Protein AF-A0A822IGZ0-F1 (afdb_monomer_lite)

Radius of gyration: 12.82 Å; chains: 1; bounding box: 20×22×36 Å

InterPro domains:
  IPR001844 Chaperonin Cpn60/GroEL [PTHR45633] (1-38)
  IPR027409 GroEL-like apical domain superfamily [G3DSA:3.50.7.10] (1-39)
  IPR027409 GroEL-like apical domain superfamily [SSF52029] (1-38)

pLDDT: mean 87.5, std 8.9, range [54.0, 95.38]

Organism: NCBI:txid1359185

Foldseek 3Di:
DPPPDDDDDDDQPDDDPVSVVSVVVVCVVVVHDDDDPPD

Secondary structure (DSSP, 8-state):
--SS------PPSSSTHHHHHHHHHHHHHHT-----S--

Structure (mmCIF, N/CA/C/O backbone):
data_AF-A0A822IGZ0-F1
#
_entry.id   AF-A0A822IGZ0-F1
#
loop_
_atom_site.group_PDB
_atom_site.id
_atom_site.type_symbol
_atom_site.label_atom_id
_atom_site.label_alt_id
_atom_site.label_comp_id
_atom_site.label_asym_id
_atom_site.label_entity_id
_atom_site.label_seq_id
_atom_site.pdbx_PDB_ins_code
_atom_site.Cartn_x
_atom_site.Cartn_y
_atom_site.Cartn_z
_atom_site.occupancy
_atom_site.B_iso_or_equiv
_atom_site.auth_seq_id
_atom_site.auth_comp_id
_atom_site.auth_asym_id
_atom_site.auth_atom_id
_atom_site.pdbx_PDB_model_num
ATOM 1 N N . LEU A 1 1 ? 4.408 -14.515 -19.264 1.00 65.12 1 LEU A N 1
ATOM 2 C CA . LEU A 1 1 ? 3.625 -13.256 -19.212 1.00 65.12 1 LEU A CA 1
ATOM 3 C C . LEU A 1 1 ? 3.180 -12.911 -20.627 1.00 65.12 1 LEU A C 1
ATOM 5 O O . LEU A 1 1 ? 4.037 -12.636 -21.451 1.00 65.12 1 LEU A O 1
ATOM 9 N N . LYS A 1 2 ? 1.880 -12.972 -20.942 1.00 74.38 2 LYS A N 1
ATOM 10 C CA . LYS A 1 2 ? 1.363 -12.749 -22.312 1.00 74.38 2 LYS A CA 1
ATOM 11 C C . LYS A 1 2 ? 1.343 -11.265 -22.751 1.00 74.38 2 LYS A C 1
ATOM 13 O O . LYS A 1 2 ? 0.687 -10.932 -23.724 1.00 74.38 2 LYS A O 1
ATOM 18 N N . GLY A 1 3 ? 2.028 -10.365 -22.035 1.00 79.94 3 GLY A N 1
ATOM 19 C CA . GLY A 1 3 ? 2.123 -8.932 -22.369 1.00 79.94 3 GLY A CA 1
ATOM 20 C C . GLY A 1 3 ? 0.822 -8.128 -22.248 1.00 79.94 3 GLY A C 1
ATOM 21 O O . GLY A 1 3 ? 0.841 -6.921 -22.447 1.00 79.94 3 GLY A O 1
ATOM 22 N N . SER A 1 4 ? -0.296 -8.770 -21.903 1.00 85.62 4 SER A N 1
ATOM 23 C CA . SER A 1 4 ? -1.628 -8.161 -21.951 1.00 85.62 4 SER A CA 1
ATOM 24 C C . SER A 1 4 ? -1.902 -7.158 -20.827 1.00 85.62 4 SER A C 1
ATOM 26 O O . SER A 1 4 ? -2.755 -6.296 -20.994 1.00 85.62 4 SER A O 1
ATOM 28 N N . ILE A 1 5 ? -1.213 -7.259 -19.682 1.00 88.69 5 ILE A N 1
ATOM 29 C CA . ILE A 1 5 ? -1.435 -6.390 -18.516 1.00 88.69 5 ILE A CA 1
ATOM 30 C C . ILE A 1 5 ? -0.088 -6.076 -17.853 1.00 88.69 5 ILE A C 1
ATOM 32 O O . ILE A 1 5 ? 0.668 -6.991 -17.517 1.00 88.69 5 ILE A O 1
ATOM 36 N N . LYS A 1 6 ? 0.209 -4.784 -17.649 1.00 88.12 6 LYS A N 1
ATOM 37 C CA . LYS A 1 6 ? 1.311 -4.324 -16.788 1.00 88.12 6 LYS A CA 1
ATOM 38 C C . LYS A 1 6 ? 0.804 -4.243 -15.350 1.00 88.12 6 LYS A C 1
ATOM 40 O O . LYS A 1 6 ? 0.128 -3.288 -14.993 1.00 88.12 6 LYS A O 1
ATOM 45 N N . VAL A 1 7 ? 1.117 -5.255 -14.549 1.00 90.19 7 VAL A N 1
ATOM 46 C CA . VAL A 1 7 ? 0.678 -5.365 -13.152 1.00 90.19 7 VAL A CA 1
ATOM 47 C C . VAL A 1 7 ? 1.856 -5.718 -12.247 1.00 90.19 7 VAL A C 1
ATOM 49 O O . VAL A 1 7 ? 2.773 -6.428 -12.663 1.00 90.19 7 VAL A O 1
ATOM 52 N N . VAL A 1 8 ? 1.816 -5.228 -11.009 1.00 90.75 8 VAL A N 1
ATOM 53 C CA . VAL A 1 8 ? 2.732 -5.593 -9.924 1.00 90.75 8 VAL A CA 1
ATOM 54 C C . VAL A 1 8 ? 1.915 -5.886 -8.668 1.00 90.75 8 VAL A C 1
ATOM 56 O O . VAL A 1 8 ? 0.910 -5.228 -8.416 1.00 90.75 8 VAL A O 1
ATOM 59 N N . ALA A 1 9 ? 2.337 -6.886 -7.898 1.00 92.50 9 ALA A N 1
ATOM 60 C CA . ALA A 1 9 ? 1.735 -7.235 -6.618 1.00 92.50 9 ALA A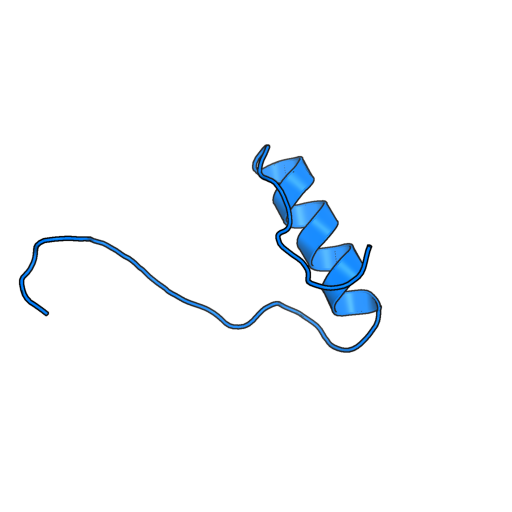 CA 1
ATOM 61 C C . ALA A 1 9 ? 2.811 -7.206 -5.532 1.00 92.50 9 ALA A C 1
ATOM 63 O O . ALA A 1 9 ? 3.899 -7.759 -5.708 1.00 92.50 9 ALA A O 1
ATOM 64 N N . VAL A 1 10 ? 2.496 -6.564 -4.410 1.00 93.31 10 VAL A N 1
ATOM 65 C CA . VAL A 1 10 ? 3.361 -6.476 -3.229 1.00 93.31 10 VAL A CA 1
ATOM 66 C C . VAL A 1 10 ? 2.573 -6.898 -1.995 1.00 93.31 10 VAL A C 1
ATOM 68 O O . VAL A 1 10 ? 1.345 -6.840 -1.979 1.00 93.31 10 VAL A O 1
ATOM 71 N N . LYS A 1 11 ? 3.271 -7.356 -0.952 1.00 92.19 11 LYS A N 1
ATOM 72 C CA . LYS A 1 11 ? 2.619 -7.658 0.327 1.00 92.19 11 LYS A CA 1
ATOM 73 C C . LYS A 1 11 ? 2.160 -6.359 0.984 1.00 92.19 11 LYS A C 1
ATOM 75 O O . LYS A 1 11 ? 2.871 -5.360 0.921 1.00 92.19 11 LYS A O 1
ATOM 80 N N . ALA A 1 12 ? 1.011 -6.413 1.655 1.00 89.38 12 ALA A N 1
ATOM 81 C CA . ALA A 1 12 ? 0.550 -5.310 2.485 1.00 89.38 12 ALA A CA 1
ATOM 82 C C . ALA A 1 12 ? 1.612 -4.964 3.549 1.00 89.38 12 ALA A C 1
ATOM 84 O O . ALA A 1 12 ? 2.187 -5.886 4.144 1.00 89.38 12 ALA A O 1
ATOM 85 N N . PRO A 1 13 ? 1.889 -3.671 3.778 1.00 89.50 13 PRO A N 1
ATOM 86 C CA . PRO A 1 13 ? 2.849 -3.243 4.782 1.00 89.50 13 PRO A CA 1
ATOM 87 C C . PRO A 1 13 ? 2.303 -3.505 6.192 1.00 89.50 13 PRO A C 1
ATOM 89 O O . PRO A 1 13 ? 1.108 -3.395 6.448 1.00 89.50 13 PRO A O 1
ATOM 92 N N . GLY A 1 14 ? 3.189 -3.874 7.117 1.00 89.25 14 GLY A N 1
ATOM 93 C CA . GLY A 1 14 ? 2.814 -4.145 8.505 1.00 89.25 14 GLY A CA 1
ATOM 94 C C . GLY A 1 14 ? 2.128 -5.500 8.749 1.00 89.25 14 GLY A C 1
ATOM 95 O O . GLY A 1 14 ? 1.982 -6.353 7.871 1.00 89.25 14 GLY A O 1
ATOM 96 N N . PHE A 1 15 ? 1.735 -5.716 10.007 1.00 88.06 15 PHE A N 1
ATOM 97 C CA . PHE A 1 15 ? 1.129 -6.952 10.516 1.00 88.06 15 PHE A CA 1
ATOM 98 C C . PHE A 1 15 ? 0.037 -6.619 11.539 1.00 88.06 15 PHE A C 1
ATOM 100 O O . PHE A 1 15 ? 0.113 -5.573 12.181 1.00 88.06 15 PHE A O 1
ATOM 107 N N . GLY A 1 16 ? -0.937 -7.522 11.712 1.00 87.12 16 GLY A N 1
ATOM 108 C CA . GLY A 1 16 ? -2.045 -7.342 12.660 1.00 87.12 16 GLY A CA 1
ATOM 109 C C . GLY A 1 16 ? -2.880 -6.100 12.347 1.00 87.12 16 GLY A C 1
ATOM 110 O O . GLY A 1 16 ? -3.102 -5.795 11.175 1.00 87.12 16 GLY A O 1
ATOM 111 N N . ASP A 1 17 ? -3.282 -5.370 13.384 1.00 86.56 17 ASP A N 1
ATOM 112 C CA . ASP A 1 17 ? -4.121 -4.168 13.265 1.00 86.56 17 ASP A CA 1
ATOM 113 C C . ASP A 1 17 ? -3.426 -3.043 12.490 1.00 86.56 17 ASP A C 1
ATOM 115 O O . ASP A 1 17 ? -4.035 -2.415 11.629 1.00 86.56 17 ASP A O 1
ATOM 119 N N . ARG A 1 18 ? -2.100 -2.912 12.643 1.00 87.38 18 ARG A N 1
ATOM 120 C CA . ARG A 1 18 ? -1.303 -1.936 11.878 1.00 87.38 18 ARG A CA 1
ATOM 121 C C . ARG A 1 18 ? -1.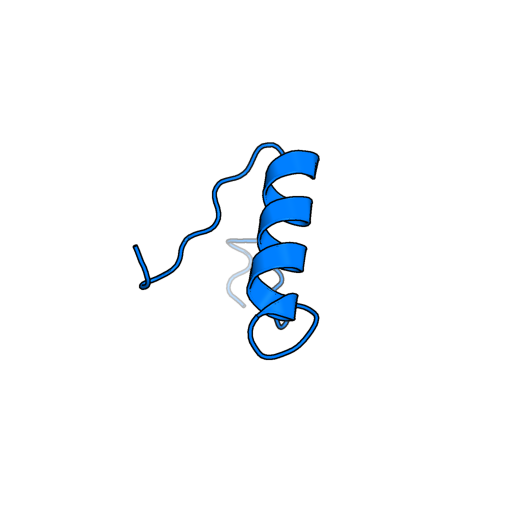362 -2.158 10.371 1.00 87.38 18 ARG A C 1
ATOM 123 O O . ARG A 1 18 ? -1.135 -1.230 9.609 1.00 87.38 18 ARG A O 1
ATOM 130 N N . LYS A 1 19 ? -1.633 -3.386 9.913 1.00 88.88 19 LYS A N 1
ATOM 131 C CA . LYS A 1 19 ? -1.815 -3.642 8.478 1.00 88.88 19 LYS A CA 1
ATOM 132 C C . LYS A 1 19 ? -3.076 -2.952 7.959 1.00 88.88 19 LYS A C 1
ATOM 134 O O . LYS A 1 19 ? -3.057 -2.450 6.843 1.00 88.88 19 LYS A O 1
ATOM 139 N N . LYS A 1 20 ? -4.158 -2.959 8.742 1.00 86.62 20 LYS A N 1
ATOM 140 C CA . LYS A 1 20 ? -5.435 -2.354 8.349 1.00 86.62 20 LYS A CA 1
ATOM 141 C C . LYS A 1 20 ? -5.311 -0.840 8.297 1.00 86.62 20 LYS A C 1
ATOM 143 O O . LYS A 1 20 ? -5.576 -0.274 7.249 1.00 86.62 20 LYS A O 1
ATOM 148 N N . GLU A 1 21 ? -4.772 -0.243 9.357 1.00 91.69 21 GLU A N 1
ATOM 149 C CA . GLU A 1 21 ? -4.518 1.202 9.438 1.00 91.69 21 GLU A CA 1
ATOM 150 C C . GLU A 1 21 ? -3.662 1.685 8.256 1.00 91.69 21 GLU A C 1
ATOM 152 O O . GLU A 1 21 ? -4.039 2.600 7.533 1.00 91.69 21 GLU A O 1
ATOM 157 N N . MET A 1 22 ? -2.549 0.996 7.967 1.00 91.94 22 MET A N 1
ATOM 158 C CA . MET A 1 22 ? -1.687 1.376 6.843 1.00 91.94 22 MET A CA 1
ATOM 159 C C . MET A 1 22 ? -2.356 1.192 5.473 1.00 91.94 22 MET A C 1
ATOM 161 O O . MET A 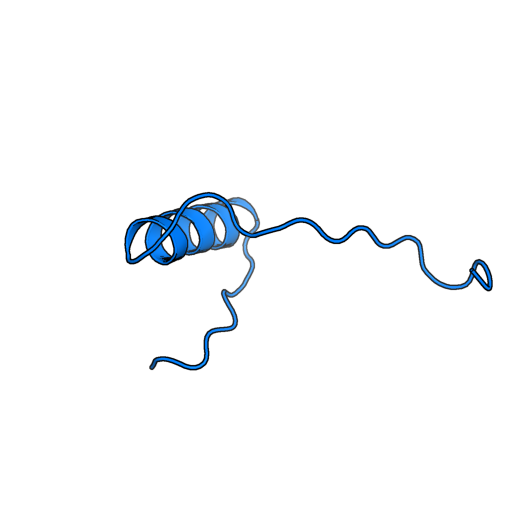1 22 ? -2.052 1.934 4.541 1.00 91.94 22 MET A O 1
ATOM 165 N N . LEU A 1 23 ? -3.222 0.186 5.308 1.00 92.44 23 LEU A N 1
ATOM 166 C CA . LEU A 1 23 ? -3.972 0.001 4.063 1.00 92.44 23 LEU A CA 1
ATOM 167 C C . LEU A 1 23 ? -5.063 1.063 3.900 1.00 92.44 23 LEU A C 1
ATOM 169 O O . LEU A 1 23 ? -5.262 1.531 2.780 1.00 92.44 23 LEU A O 1
ATOM 173 N N . GLU A 1 24 ? -5.719 1.467 4.987 1.00 92.50 24 GLU A N 1
ATOM 174 C CA . GLU A 1 24 ? -6.682 2.573 5.003 1.00 92.50 24 GLU A CA 1
ATOM 175 C C . GLU A 1 24 ? -6.011 3.894 4.622 1.00 92.50 24 GLU A C 1
ATOM 177 O O . GLU A 1 24 ? -6.510 4.596 3.745 1.00 92.50 24 GLU A O 1
ATOM 182 N N . ASP A 1 25 ? -4.831 4.186 5.169 1.00 94.62 25 ASP A N 1
ATOM 183 C CA . ASP A 1 25 ? -4.064 5.381 4.803 1.00 94.62 25 ASP A CA 1
ATOM 184 C C . ASP A 1 25 ? -3.712 5.406 3.306 1.00 94.62 25 ASP A C 1
ATOM 186 O O . ASP A 1 25 ? -3.841 6.434 2.634 1.00 94.62 25 ASP A O 1
ATOM 190 N N . ILE A 1 26 ? -3.289 4.262 2.754 1.00 93.62 26 ILE A N 1
ATOM 191 C CA . ILE A 1 26 ? -2.981 4.131 1.321 1.00 93.62 26 ILE A CA 1
ATOM 192 C C . ILE A 1 26 ? -4.243 4.335 0.480 1.00 93.62 26 ILE A C 1
ATOM 194 O O . ILE A 1 26 ? -4.189 5.005 -0.556 1.00 93.62 26 ILE A O 1
ATOM 198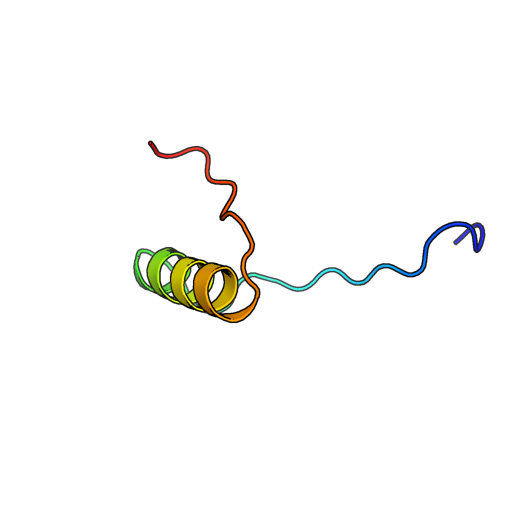 N N . ALA A 1 27 ? -5.372 3.777 0.908 1.00 93.94 27 ALA A N 1
ATOM 199 C CA . ALA A 1 27 ? -6.650 3.947 0.234 1.00 93.94 27 ALA A CA 1
ATOM 200 C C . ALA A 1 27 ? -7.096 5.414 0.239 1.00 93.94 27 ALA A C 1
ATOM 202 O O . ALA A 1 27 ? -7.420 5.941 -0.822 1.00 93.94 27 ALA A O 1
ATOM 203 N N . ILE A 1 28 ? -6.990 6.114 1.371 1.00 94.50 28 ILE A N 1
ATOM 204 C CA . ILE A 1 28 ? -7.299 7.548 1.465 1.00 94.50 28 ILE A CA 1
ATOM 205 C C . ILE A 1 28 ? -6.388 8.361 0.534 1.00 94.50 28 ILE A C 1
ATOM 207 O O . ILE A 1 28 ? -6.873 9.189 -0.238 1.00 94.50 28 ILE A O 1
ATOM 211 N N . LEU A 1 29 ? -5.075 8.105 0.549 1.00 95.38 29 LEU A N 1
ATOM 212 C CA . LEU A 1 29 ? -4.105 8.844 -0.269 1.00 95.38 29 LEU A CA 1
ATOM 213 C C . LEU A 1 29 ? -4.312 8.635 -1.777 1.00 95.38 29 LEU A C 1
ATOM 215 O O . LEU A 1 29 ? -4.074 9.543 -2.574 1.00 95.38 29 LEU A O 1
ATOM 219 N N . THR A 1 30 ? -4.727 7.433 -2.172 1.00 95.25 30 THR A N 1
ATOM 220 C CA . THR A 1 30 ? -4.938 7.063 -3.581 1.00 95.25 30 THR A CA 1
ATOM 221 C C . THR A 1 30 ? -6.388 7.204 -4.036 1.00 95.25 30 THR A C 1
ATOM 223 O O . THR A 1 30 ? -6.677 6.970 -5.210 1.00 95.25 30 THR A O 1
ATOM 226 N N . ASN A 1 31 ? -7.283 7.620 -3.135 1.00 94.62 31 ASN A N 1
ATOM 227 C CA . ASN A 1 31 ? -8.731 7.639 -3.332 1.00 94.62 31 ASN A CA 1
ATOM 228 C C . ASN A 1 31 ? -9.291 6.265 -3.769 1.00 94.62 31 ASN A C 1
ATOM 230 O O . ASN A 1 31 ? -10.176 6.174 -4.620 1.00 94.62 31 ASN A O 1
ATOM 234 N N . GLY A 1 32 ? -8.699 5.196 -3.231 1.00 92.06 32 GLY A N 1
ATOM 235 C CA . GLY A 1 32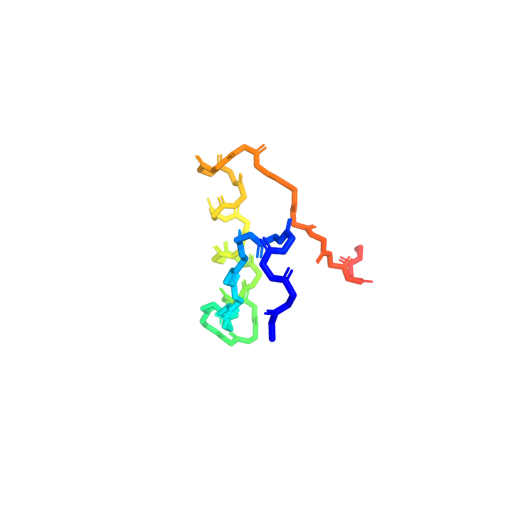 ? -9.099 3.806 -3.424 1.00 92.06 32 GLY A CA 1
ATOM 236 C C . GLY A 1 32 ? -9.951 3.279 -2.269 1.00 92.06 32 GLY A C 1
ATOM 237 O O . GLY A 1 32 ? -10.140 3.949 -1.258 1.00 92.06 32 GLY A O 1
ATOM 238 N N . GLU A 1 33 ? -10.444 2.051 -2.409 1.00 91.81 33 GLU A N 1
ATOM 239 C CA . GLU A 1 33 ? -11.219 1.349 -1.382 1.00 91.81 33 GLU A CA 1
ATOM 240 C C . GLU A 1 33 ? -10.445 0.113 -0.905 1.00 91.81 33 GLU A C 1
ATOM 242 O O . GLU A 1 33 ? -9.957 -0.680 -1.718 1.00 91.81 33 GLU A O 1
ATOM 24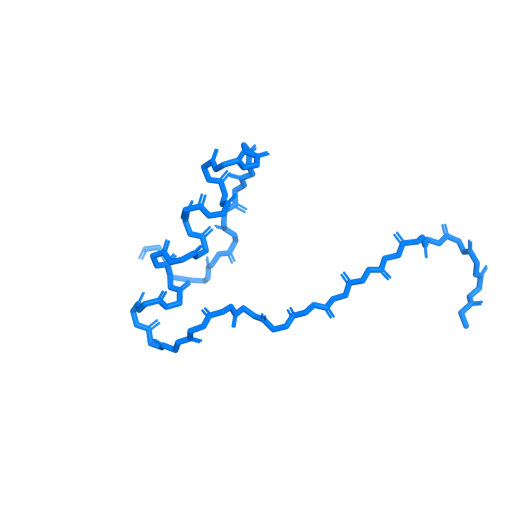7 N N . VAL A 1 34 ? -10.307 -0.055 0.415 1.00 91.25 34 VAL A N 1
ATOM 248 C CA . VAL A 1 34 ? -9.682 -1.256 0.984 1.00 91.25 34 VAL A CA 1
ATOM 249 C C . VAL A 1 34 ? -10.681 -2.407 0.929 1.00 91.25 34 VAL A C 1
ATOM 251 O O . VAL A 1 34 ? -11.672 -2.417 1.649 1.00 91.25 34 VAL A O 1
ATOM 254 N N . ILE A 1 35 ? -10.386 -3.421 0.117 1.00 90.00 35 ILE A N 1
ATOM 255 C CA . ILE A 1 35 ? -11.164 -4.664 0.085 1.00 90.00 35 ILE A CA 1
ATOM 256 C C . ILE A 1 35 ? -10.673 -5.578 1.222 1.00 90.00 35 ILE A C 1
ATOM 258 O O . ILE A 1 35 ? -9.550 -6.088 1.178 1.00 90.00 35 ILE A O 1
ATOM 262 N N . THR A 1 36 ? -11.507 -5.795 2.238 1.00 85.12 36 THR A N 1
ATOM 263 C CA . THR A 1 36 ? -11.238 -6.662 3.402 1.00 85.12 36 THR A CA 1
ATOM 264 C C . THR A 1 36 ? -12.455 -7.539 3.700 1.00 85.12 36 THR A C 1
ATOM 266 O O . THR A 1 36 ? -13.588 -7.116 3.512 1.00 85.12 36 THR A O 1
ATOM 269 N N . GLU A 1 37 ? -12.229 -8.772 4.163 1.00 80.31 37 GLU A N 1
ATOM 270 C CA . GLU A 1 37 ? -13.304 -9.709 4.537 1.00 80.31 37 GLU A CA 1
ATOM 271 C C . GLU A 1 37 ? -13.921 -9.412 5.920 1.00 80.31 37 GLU A C 1
ATOM 273 O O . GLU A 1 37 ? -14.947 -9.990 6.270 1.00 80.31 37 GLU A O 1
ATOM 278 N N . GLN A 1 38 ? -13.314 -8.526 6.719 1.00 63.81 38 GLN A N 1
ATOM 279 C CA . GLN A 1 38 ? -13.881 -8.063 7.990 1.00 63.81 38 GLN A CA 1
ATOM 280 C C . GLN A 1 38 ? -14.609 -6.731 7.788 1.00 63.81 38 GLN A C 1
ATOM 282 O O . GLN A 1 38 ? -13.950 -5.716 7.557 1.00 63.81 38 GLN A O 1
ATOM 287 N N . LEU A 1 39 ? -15.943 -6.793 7.876 1.00 54.00 39 LEU A N 1
ATOM 288 C CA . LEU A 1 39 ? -16.861 -5.673 8.122 1.00 54.00 39 LEU A CA 1
ATOM 289 C C . LEU A 1 39 ? -16.880 -5.316 9.612 1.00 54.00 39 LEU A C 1
ATOM 291 O O . LEU A 1 39 ? -16.857 -6.264 10.434 1.00 54.00 39 LEU A O 1
#

Sequence (39 aa):
LKGSIKVVAVKAPGFGDRKKEMLEDIAILTNGEVITEQL